Protein AF-A0A0A9WI12-F1 (afdb_monomer)

Radius of gyration: 23.28 Å; Cα contacts (8 Å, |Δi|>4): 64; chains: 1; bounding box: 48×34×72 Å

Nearest PDB structures (foldseek):
  6fel-assembly1_A  TM=4.214E-01  e=4.683E+00  Homo sapiens

Structure (mmCIF, N/CA/C/O backbone):
data_AF-A0A0A9WI12-F1
#
_entry.id   AF-A0A0A9WI12-F1
#
loop_
_atom_site.group_PDB
_atom_site.id
_atom_site.type_symbol
_atom_site.label_atom_id
_atom_site.label_alt_id
_atom_site.label_comp_id
_atom_site.label_asym_id
_atom_site.label_entity_id
_atom_site.label_seq_id
_atom_site.pdbx_PDB_ins_code
_atom_site.Cartn_x
_atom_site.Cartn_y
_atom_site.Cartn_z
_atom_site.occupancy
_atom_site.B_iso_or_equiv
_atom_site.auth_seq_id
_atom_site.auth_comp_id
_atom_site.auth_asym_id
_atom_site.auth_atom_id
_atom_site.pdbx_PDB_model_num
ATOM 1 N N . GLN A 1 1 ? -15.879 2.826 0.638 1.00 48.69 1 GLN A N 1
ATOM 2 C CA . GLN A 1 1 ? -15.262 1.572 0.135 1.00 48.69 1 GLN A CA 1
ATOM 3 C C . GLN A 1 1 ? -15.011 1.564 -1.379 1.00 48.69 1 GLN A C 1
ATOM 5 O O . GLN A 1 1 ? -13.876 1.301 -1.750 1.00 48.69 1 GLN A O 1
ATOM 10 N N . ARG A 1 2 ? -15.978 1.894 -2.258 1.00 48.34 2 ARG A N 1
ATOM 11 C CA . ARG A 1 2 ? -15.763 1.919 -3.730 1.00 48.34 2 ARG A CA 1
ATOM 12 C C . ARG A 1 2 ? -14.635 2.856 -4.199 1.00 48.34 2 ARG A C 1
ATOM 14 O O . ARG A 1 2 ? -13.845 2.474 -5.054 1.00 48.34 2 ARG A O 1
ATOM 21 N N . GLN A 1 3 ? -14.510 4.038 -3.591 1.00 57.28 3 GLN A N 1
ATOM 22 C CA . GLN A 1 3 ? -13.447 4.991 -3.941 1.00 57.28 3 GLN A CA 1
ATOM 23 C C . GLN A 1 3 ? -12.035 4.486 -3.598 1.00 57.28 3 GLN A C 1
ATOM 25 O O . GLN A 1 3 ? -11.119 4.705 -4.378 1.00 57.28 3 GLN A O 1
ATOM 30 N N . MET A 1 4 ? -11.855 3.739 -2.500 1.00 61.16 4 MET A N 1
ATOM 31 C CA . MET A 1 4 ? -10.548 3.152 -2.163 1.00 61.16 4 MET A CA 1
ATOM 32 C C . MET A 1 4 ? -10.113 2.093 -3.174 1.00 61.16 4 MET A C 1
ATOM 34 O O . MET A 1 4 ? -8.950 2.065 -3.549 1.00 61.16 4 MET A O 1
ATOM 38 N N . VAL A 1 5 ? -11.031 1.233 -3.627 1.00 61.47 5 VAL A N 1
ATOM 39 C CA . VAL A 1 5 ? -10.701 0.185 -4.609 1.00 61.47 5 VAL A CA 1
ATOM 40 C C . VAL A 1 5 ? -10.285 0.810 -5.936 1.00 61.47 5 VAL A C 1
ATOM 42 O O . VAL A 1 5 ? -9.268 0.421 -6.498 1.00 61.47 5 VAL A O 1
ATOM 45 N N . SER A 1 6 ? -11.025 1.823 -6.398 1.00 66.62 6 SER A N 1
ATOM 46 C CA . SER A 1 6 ? -10.664 2.559 -7.611 1.00 66.62 6 SER A CA 1
ATOM 47 C C . SER A 1 6 ? -9.315 3.264 -7.473 1.00 66.62 6 SER A C 1
ATOM 49 O O . SER A 1 6 ? -8.547 3.273 -8.427 1.00 66.62 6 SER A O 1
ATOM 51 N N . LEU A 1 7 ? -9.011 3.827 -6.298 1.00 68.88 7 LEU A N 1
ATOM 52 C CA . LEU A 1 7 ? -7.730 4.476 -6.026 1.00 68.88 7 LEU A CA 1
ATOM 53 C C . LEU A 1 7 ? -6.578 3.464 -6.080 1.00 68.88 7 LEU A C 1
ATOM 55 O O . LEU A 1 7 ? -5.601 3.682 -6.785 1.00 68.88 7 LEU A O 1
ATOM 59 N N . VAL A 1 8 ? -6.718 2.330 -5.389 1.00 67.69 8 VAL A N 1
ATOM 60 C CA . VAL A 1 8 ? -5.705 1.265 -5.354 1.00 67.69 8 VAL A CA 1
ATOM 61 C C . VAL A 1 8 ? -5.476 0.679 -6.745 1.00 67.69 8 VAL A C 1
ATOM 63 O O . VAL A 1 8 ? -4.328 0.541 -7.150 1.00 67.69 8 VAL A O 1
ATOM 66 N N . ALA A 1 9 ? -6.542 0.395 -7.499 1.00 70.44 9 ALA A N 1
ATOM 67 C CA . ALA A 1 9 ? -6.438 -0.103 -8.870 1.00 70.44 9 ALA A CA 1
ATOM 68 C C . ALA A 1 9 ? -5.760 0.909 -9.811 1.00 70.44 9 ALA A C 1
ATOM 70 O O . ALA A 1 9 ? -4.980 0.537 -10.683 1.00 70.44 9 ALA A O 1
ATOM 71 N N . ASN A 1 10 ? -6.029 2.204 -9.634 1.00 71.19 10 ASN A N 1
ATOM 72 C CA . ASN A 1 10 ? -5.396 3.243 -10.440 1.00 71.19 10 ASN A CA 1
ATOM 73 C C . ASN A 1 10 ? -3.904 3.400 -10.095 1.00 71.19 10 ASN A C 1
ATOM 75 O O . ASN A 1 10 ? -3.081 3.574 -10.992 1.00 71.19 10 ASN A O 1
ATOM 79 N N . LEU A 1 11 ? -3.549 3.266 -8.812 1.00 70.88 11 LEU A N 1
ATOM 80 C CA . LEU A 1 11 ? -2.165 3.299 -8.335 1.00 70.88 11 LEU A CA 1
ATOM 81 C C . LEU A 1 11 ? -1.362 2.089 -8.827 1.00 70.88 11 LEU A C 1
ATOM 83 O O . LEU A 1 11 ? -0.215 2.258 -9.233 1.00 70.88 11 LEU A O 1
ATOM 87 N N . THR A 1 12 ? -1.951 0.889 -8.846 1.00 71.50 12 THR A N 1
ATOM 88 C CA . THR A 1 12 ? -1.277 -0.308 -9.371 1.00 71.50 12 THR A CA 1
ATOM 89 C C . THR A 1 12 ? -1.050 -0.227 -10.873 1.00 71.50 12 THR A C 1
ATOM 91 O O . THR A 1 12 ? 0.055 -0.510 -11.327 1.00 71.50 12 THR A O 1
ATOM 94 N N . LEU A 1 13 ? -2.050 0.209 -11.643 1.00 75.56 13 LEU A N 1
ATOM 95 C CA . LEU A 1 13 ? -1.9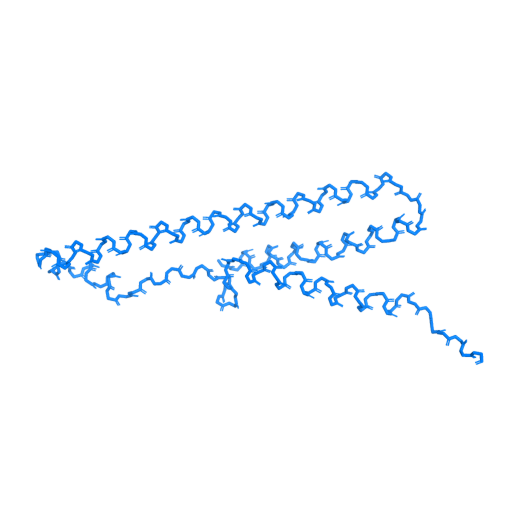08 0.401 -13.090 1.00 75.56 13 LEU A CA 1
ATOM 96 C C . LEU A 1 13 ? -0.878 1.486 -13.423 1.00 75.56 13 LEU A C 1
ATOM 98 O O . LEU A 1 13 ? -0.051 1.285 -14.311 1.00 75.56 13 LEU A O 1
ATOM 102 N N . ASN A 1 14 ? -0.877 2.597 -12.676 1.00 73.38 14 ASN A N 1
ATOM 103 C CA . ASN A 1 14 ? 0.151 3.627 -12.813 1.00 73.38 14 ASN A CA 1
ATOM 104 C C . ASN A 1 14 ? 1.538 3.058 -12.523 1.00 73.38 14 ASN A C 1
ATOM 106 O O . ASN A 1 14 ? 2.442 3.241 -13.329 1.00 73.38 14 ASN A O 1
ATOM 110 N N . PHE A 1 15 ? 1.712 2.345 -11.409 1.00 74.25 15 PHE A N 1
ATOM 111 C CA . PHE A 1 15 ? 3.001 1.762 -11.040 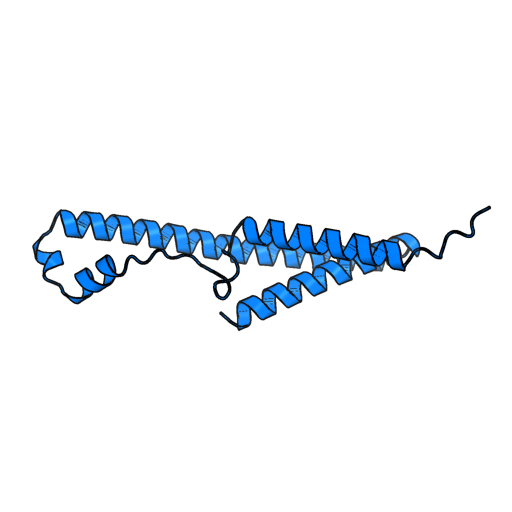1.00 74.25 15 PHE A CA 1
ATOM 112 C C . PHE A 1 15 ? 3.537 0.818 -12.125 1.00 74.25 15 PHE A C 1
ATOM 114 O O . PHE A 1 15 ? 4.683 0.958 -12.542 1.00 74.25 15 PHE A O 1
ATOM 121 N N . ILE A 1 16 ? 2.697 -0.082 -12.646 1.00 76.75 16 ILE A N 1
ATOM 122 C CA . ILE A 1 16 ? 3.071 -1.002 -13.732 1.00 76.75 16 ILE A CA 1
ATOM 123 C C . ILE A 1 16 ? 3.494 -0.225 -14.986 1.00 76.75 16 ILE A C 1
ATOM 125 O O . ILE A 1 16 ? 4.540 -0.516 -15.567 1.00 76.75 16 ILE A O 1
ATOM 129 N N . GLY A 1 17 ? 2.720 0.794 -15.373 1.00 76.25 17 GLY A N 1
ATOM 130 C CA . GLY A 1 17 ? 3.047 1.653 -16.510 1.00 76.25 17 GLY A CA 1
ATOM 131 C C . GLY A 1 17 ? 4.376 2.390 -16.327 1.00 76.25 17 GLY A C 1
ATOM 132 O O . GLY A 1 17 ? 5.202 2.407 -17.237 1.00 76.25 17 GLY A O 1
ATOM 133 N N . TRP A 1 18 ? 4.629 2.953 -15.144 1.00 73.56 18 TRP A N 1
ATOM 134 C CA . TRP A 1 18 ? 5.873 3.670 -14.857 1.00 73.56 18 TRP A CA 1
ATOM 135 C C . TRP A 1 18 ? 7.100 2.756 -14.881 1.00 73.56 18 TRP A C 1
ATOM 137 O O . TRP A 1 18 ? 8.125 3.158 -15.429 1.00 73.56 18 TRP A O 1
ATOM 147 N N . VAL A 1 19 ? 7.004 1.526 -14.361 1.00 73.06 19 VAL A N 1
ATOM 148 C CA . VAL A 1 19 ? 8.115 0.560 -14.424 1.00 73.06 19 VAL A CA 1
ATOM 149 C C . VAL A 1 19 ? 8.416 0.160 -15.871 1.00 73.06 19 VAL A C 1
ATOM 151 O O . VAL A 1 19 ? 9.584 0.109 -16.251 1.00 73.06 19 VAL A O 1
ATOM 154 N N . TYR A 1 20 ? 7.386 -0.042 -16.699 1.00 78.56 20 TYR A N 1
ATOM 155 C CA . TYR A 1 20 ? 7.567 -0.270 -18.134 1.00 78.56 20 TYR A CA 1
ATOM 156 C C . TYR A 1 20 ? 8.286 0.910 -18.812 1.00 78.56 20 TYR A C 1
ATOM 158 O O . TYR A 1 20 ? 9.284 0.703 -19.497 1.00 78.56 20 TYR A O 1
ATOM 166 N N . TYR A 1 21 ? 7.855 2.152 -18.558 1.00 72.62 21 TYR A N 1
ATOM 167 C CA . TYR A 1 21 ? 8.485 3.337 -19.153 1.00 72.62 21 TYR A CA 1
ATOM 168 C C . TYR A 1 21 ? 9.924 3.588 -18.678 1.00 72.62 21 TYR A C 1
ATOM 170 O O . TYR A 1 21 ? 10.744 4.086 -19.446 1.00 72.62 21 TYR A O 1
ATOM 178 N N . ILE A 1 22 ? 10.257 3.247 -17.430 1.00 71.38 22 ILE A N 1
ATOM 179 C CA . ILE A 1 22 ? 11.646 3.283 -16.941 1.00 71.38 22 ILE A CA 1
ATOM 180 C C . ILE A 1 22 ? 12.503 2.285 -17.725 1.00 71.38 22 ILE A C 1
ATOM 182 O O . ILE A 1 22 ? 13.625 2.610 -18.107 1.00 71.38 22 ILE A O 1
ATOM 186 N N . PHE A 1 23 ? 11.967 1.094 -17.999 1.00 73.31 23 PHE A N 1
ATOM 187 C CA . PHE A 1 23 ? 12.665 0.076 -18.776 1.00 73.31 23 PHE A CA 1
ATOM 188 C C . PHE A 1 23 ? 12.909 0.535 -20.221 1.00 73.31 23 PHE A C 1
ATOM 190 O O . PHE A 1 23 ? 14.020 0.396 -20.730 1.00 73.31 23 PHE A O 1
ATOM 197 N N . THR A 1 24 ? 11.912 1.155 -20.863 1.00 75.50 24 THR A N 1
ATOM 198 C CA . THR A 1 24 ? 12.072 1.709 -22.218 1.00 75.50 24 THR A CA 1
ATOM 199 C C . THR A 1 24 ? 13.035 2.894 -22.255 1.00 75.50 24 THR A C 1
ATOM 201 O O . THR A 1 24 ? 13.829 2.996 -23.179 1.00 75.50 24 THR A O 1
ATOM 204 N N . ASP A 1 25 ? 13.022 3.774 -21.251 1.00 74.94 25 ASP A N 1
ATOM 205 C CA . ASP A 1 25 ? 13.951 4.912 -21.184 1.00 74.94 25 ASP A CA 1
ATOM 206 C C . ASP A 1 25 ? 15.399 4.488 -20.932 1.00 74.94 25 ASP A C 1
ATOM 208 O O . ASP A 1 25 ? 16.322 5.133 -21.432 1.00 74.94 25 ASP A O 1
ATOM 212 N N . ALA A 1 26 ? 15.596 3.431 -20.137 1.00 70.69 26 ALA A N 1
ATOM 213 C CA . ALA A 1 26 ? 16.907 2.837 -19.907 1.00 70.69 26 ALA A CA 1
ATOM 214 C C . ALA A 1 26 ? 17.460 2.222 -21.199 1.00 70.69 26 ALA A C 1
ATOM 216 O O . ALA A 1 26 ? 18.650 2.349 -21.477 1.00 70.69 26 ALA A O 1
ATOM 217 N N . TRP A 1 27 ? 16.587 1.621 -22.011 1.00 78.06 27 TRP A N 1
ATOM 218 C CA . TRP A 1 27 ? 16.931 1.121 -23.341 1.00 78.06 27 TRP A CA 1
ATOM 219 C C . TRP A 1 27 ? 17.254 2.255 -24.333 1.00 78.06 27 TRP A C 1
ATOM 221 O O . TRP A 1 27 ? 18.224 2.165 -25.080 1.00 78.06 27 TRP A O 1
ATOM 231 N N . ASP A 1 28 ? 16.493 3.353 -24.292 1.00 78.62 28 ASP A N 1
ATOM 232 C CA . ASP A 1 28 ? 16.655 4.536 -25.156 1.00 78.62 28 ASP A CA 1
ATOM 233 C C . ASP A 1 28 ? 17.723 5.541 -24.674 1.00 78.62 28 ASP A C 1
ATOM 235 O O . ASP A 1 28 ? 17.945 6.570 -25.317 1.00 78.62 28 ASP A O 1
ATOM 239 N N . ASN A 1 29 ? 18.372 5.275 -23.536 1.00 75.88 29 ASN A N 1
ATOM 240 C CA . ASN A 1 29 ? 19.396 6.117 -22.912 1.00 75.88 29 ASN A CA 1
ATOM 241 C C . ASN A 1 29 ? 18.938 7.577 -22.650 1.00 75.88 29 ASN A C 1
ATOM 243 O O . ASN A 1 29 ? 19.681 8.533 -22.885 1.00 75.88 29 ASN A O 1
ATOM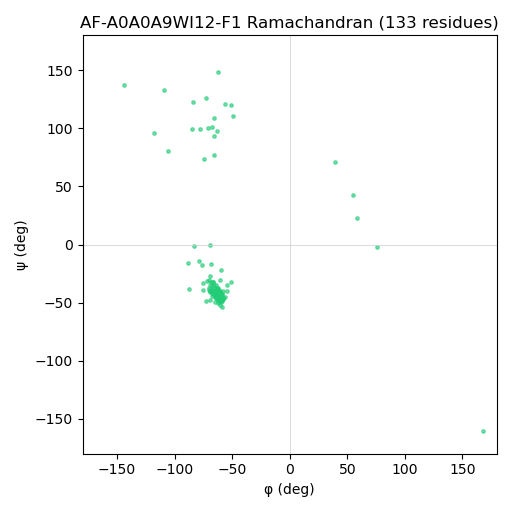 247 N N . LYS A 1 30 ? 17.696 7.763 -22.163 1.00 73.50 30 LYS A N 1
ATOM 248 C CA . LYS A 1 30 ? 17.084 9.073 -21.828 1.00 73.50 30 LYS A CA 1
ATOM 249 C C . LYS A 1 30 ? 17.008 9.301 -20.303 1.00 73.50 30 LYS A C 1
ATOM 251 O O . LYS A 1 30 ? 15.943 9.134 -19.702 1.00 73.50 30 LYS A O 1
ATOM 256 N N . PRO A 1 31 ? 18.103 9.721 -19.639 1.00 71.56 31 PRO A N 1
ATOM 257 C CA . PRO A 1 31 ? 18.208 9.702 -18.175 1.00 71.56 31 PRO A CA 1
ATOM 258 C C . PRO A 1 31 ? 17.323 10.730 -17.453 1.00 71.56 31 PRO A C 1
ATOM 260 O O . PRO A 1 31 ? 16.878 10.477 -16.336 1.00 71.56 31 PRO A O 1
ATOM 263 N N . THR A 1 32 ? 17.036 11.883 -18.062 1.00 72.81 32 THR A N 1
ATOM 264 C CA . THR A 1 32 ? 16.239 12.956 -17.435 1.00 72.81 32 THR A CA 1
ATOM 265 C C . THR A 1 32 ? 14.758 12.619 -17.307 1.00 72.81 32 THR A C 1
ATOM 267 O O . THR A 1 32 ? 14.112 13.054 -16.357 1.00 72.81 32 THR A O 1
ATOM 270 N N . ALA A 1 33 ? 14.207 11.833 -18.233 1.00 71.94 33 ALA A N 1
ATOM 271 C CA . ALA A 1 33 ? 12.834 11.364 -18.123 1.00 71.94 33 ALA A CA 1
ATOM 272 C C . ALA A 1 33 ? 12.735 10.301 -17.021 1.00 71.94 33 ALA A C 1
ATOM 274 O O . ALA A 1 33 ? 11.922 10.450 -16.110 1.00 71.94 33 ALA A O 1
ATOM 275 N N . ALA A 1 34 ? 13.630 9.306 -17.034 1.00 69.00 34 ALA A N 1
ATOM 276 C CA . ALA A 1 34 ? 13.663 8.207 -16.070 1.00 69.00 34 ALA A CA 1
ATOM 277 C C . ALA A 1 34 ? 13.717 8.670 -14.599 1.00 69.00 34 ALA A C 1
ATOM 279 O O . ALA A 1 34 ? 13.014 8.106 -13.757 1.00 69.00 34 ALA A O 1
ATOM 280 N N . THR A 1 35 ? 14.483 9.721 -14.278 1.00 73.62 35 THR A N 1
ATOM 281 C CA . THR A 1 35 ? 14.583 10.251 -12.903 1.00 73.62 35 THR A CA 1
ATOM 282 C C . THR A 1 35 ? 13.268 10.845 -12.397 1.00 73.62 35 THR A C 1
ATOM 284 O O . THR A 1 35 ? 12.876 10.578 -11.260 1.00 73.62 35 THR A O 1
ATOM 287 N N . PHE A 1 36 ? 12.536 11.586 -13.237 1.00 77.31 36 PHE A N 1
ATOM 288 C CA . PHE A 1 36 ? 11.220 12.129 -12.884 1.00 77.31 36 PHE A CA 1
ATOM 289 C C . PHE A 1 36 ? 10.196 11.009 -12.639 1.00 77.31 36 PHE A C 1
ATOM 291 O O . PHE A 1 36 ? 9.449 11.044 -11.657 1.00 77.31 36 PHE A O 1
ATOM 298 N N . ARG A 1 37 ? 10.206 9.965 -13.483 1.00 70.06 37 ARG A N 1
ATOM 299 C CA . ARG A 1 37 ? 9.311 8.799 -13.332 1.00 70.06 37 ARG A CA 1
ATOM 300 C C . ARG A 1 37 ? 9.593 8.018 -12.052 1.00 70.06 37 ARG A C 1
ATOM 302 O O . ARG A 1 37 ? 8.662 7.608 -11.353 1.00 70.06 37 ARG A O 1
ATOM 309 N N . ALA A 1 38 ? 10.872 7.821 -11.736 1.00 73.50 38 ALA A N 1
ATOM 310 C CA . ALA A 1 38 ? 11.294 7.144 -10.517 1.00 73.50 38 ALA A CA 1
ATOM 311 C C . ALA A 1 38 ? 10.840 7.920 -9.270 1.00 73.50 38 ALA A C 1
ATOM 313 O O . ALA A 1 38 ? 10.241 7.331 -8.371 1.00 73.50 38 ALA A O 1
ATOM 314 N N . ALA A 1 39 ? 11.024 9.244 -9.251 1.00 79.38 39 ALA A N 1
ATOM 315 C CA . ALA A 1 39 ? 10.569 10.097 -8.153 1.00 79.38 39 ALA A CA 1
ATOM 316 C C . ALA A 1 39 ? 9.043 10.021 -7.945 1.00 79.38 39 ALA A C 1
ATOM 318 O O . ALA A 1 39 ? 8.576 9.857 -6.816 1.00 79.38 39 ALA A O 1
ATOM 319 N N . HIS A 1 40 ? 8.263 10.056 -9.030 1.00 78.44 40 HIS A N 1
ATOM 320 C CA . HIS A 1 40 ? 6.805 9.923 -8.966 1.00 78.44 40 HIS A CA 1
ATOM 321 C C . HIS A 1 40 ?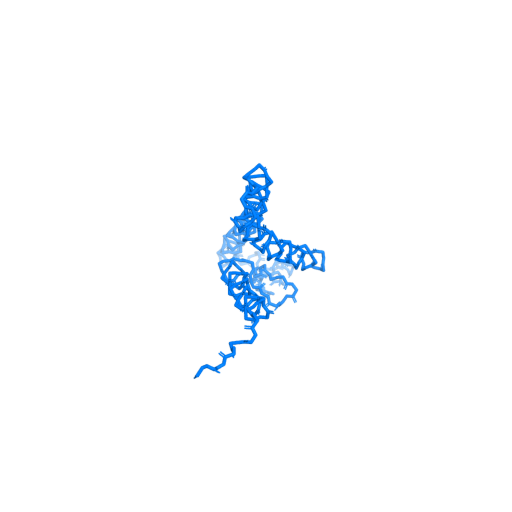 6.362 8.545 -8.439 1.00 78.44 40 HIS A C 1
ATOM 323 O O . HIS A 1 40 ? 5.422 8.434 -7.650 1.00 78.44 40 HIS A O 1
ATOM 329 N N . SER A 1 41 ? 7.072 7.482 -8.823 1.00 72.12 41 SER A N 1
ATOM 330 C CA . SER A 1 41 ? 6.805 6.120 -8.343 1.00 72.12 41 SER A CA 1
ATOM 331 C C . SER A 1 41 ? 7.080 5.976 -6.843 1.00 72.12 41 SER A C 1
ATOM 333 O O . SER A 1 41 ? 6.272 5.395 -6.118 1.00 72.12 41 SER A O 1
ATOM 335 N N . VAL A 1 42 ? 8.178 6.562 -6.352 1.00 78.75 42 VAL A N 1
ATOM 336 C CA . VAL A 1 42 ? 8.504 6.597 -4.916 1.00 78.75 42 VAL A CA 1
ATOM 337 C C . VAL A 1 42 ? 7.434 7.357 -4.128 1.00 78.75 42 VAL A C 1
ATOM 339 O O . VAL A 1 42 ? 7.010 6.888 -3.071 1.00 78.75 42 VAL A O 1
ATOM 342 N N . TRP A 1 43 ? 6.935 8.478 -4.65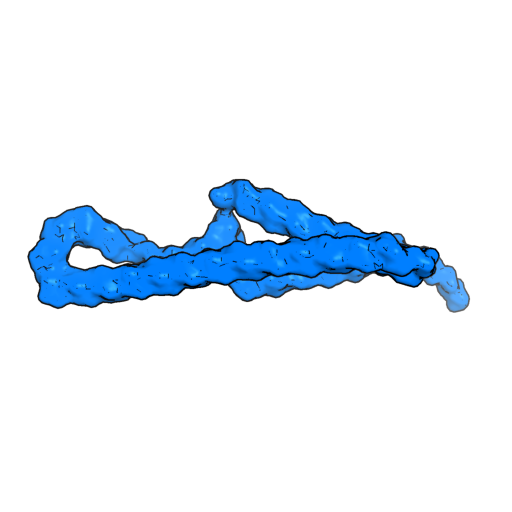9 1.00 81.25 43 TRP A N 1
ATOM 343 C CA . TRP A 1 43 ? 5.850 9.244 -4.036 1.00 81.25 43 TRP A CA 1
ATOM 344 C C . TRP A 1 43 ? 4.567 8.418 -3.883 1.00 81.25 43 TRP A C 1
ATOM 346 O O . TRP A 1 43 ? 3.948 8.408 -2.818 1.00 81.25 43 TRP A O 1
ATOM 356 N N . ILE A 1 44 ? 4.176 7.686 -4.931 1.00 75.06 44 ILE A N 1
ATOM 357 C CA . ILE A 1 44 ? 3.003 6.801 -4.909 1.00 75.06 44 ILE A CA 1
ATOM 358 C C . ILE A 1 44 ? 3.148 5.725 -3.829 1.00 75.06 44 ILE A C 1
ATOM 360 O O . ILE A 1 44 ? 2.220 5.498 -3.050 1.00 75.06 44 ILE A O 1
ATOM 364 N N . ILE A 1 45 ? 4.314 5.080 -3.760 1.00 73.75 45 ILE A N 1
ATOM 365 C CA . ILE A 1 45 ? 4.588 4.043 -2.762 1.00 73.75 45 ILE A CA 1
ATOM 366 C C . ILE A 1 45 ? 4.497 4.632 -1.352 1.00 73.75 45 ILE A C 1
ATOM 368 O O . ILE A 1 45 ? 3.813 4.066 -0.499 1.00 73.75 45 ILE A O 1
ATOM 372 N N . PHE A 1 46 ? 5.120 5.789 -1.116 1.00 79.62 46 PHE A N 1
ATOM 373 C CA . PHE A 1 46 ? 5.054 6.481 0.170 1.00 79.62 46 PHE A CA 1
ATOM 374 C C . PHE A 1 46 ? 3.606 6.771 0.588 1.00 79.62 46 PHE A C 1
ATOM 376 O O . PHE A 1 46 ? 3.217 6.473 1.716 1.00 79.62 46 PHE A O 1
ATOM 383 N N . PHE A 1 47 ? 2.780 7.260 -0.339 1.00 77.94 47 PHE A N 1
ATOM 384 C CA . PHE A 1 47 ? 1.372 7.552 -0.080 1.00 77.94 47 PHE A CA 1
ATOM 385 C C . PHE A 1 47 ? 0.565 6.297 0.295 1.00 77.94 47 PHE A C 1
ATOM 387 O O . PHE A 1 47 ? -0.214 6.319 1.252 1.00 77.94 47 PHE A O 1
ATOM 394 N N . ILE A 1 48 ? 0.793 5.174 -0.398 1.00 72.06 48 ILE A N 1
ATOM 395 C CA . ILE A 1 48 ? 0.183 3.878 -0.053 1.00 72.06 48 ILE A CA 1
ATOM 396 C C . ILE A 1 48 ? 0.603 3.449 1.356 1.00 72.06 48 ILE A C 1
ATOM 398 O O . ILE A 1 48 ? -0.246 3.022 2.144 1.00 72.06 48 ILE A O 1
ATOM 402 N N . PHE A 1 49 ? 1.887 3.591 1.695 1.00 73.81 49 PHE A N 1
ATOM 403 C CA . PHE A 1 49 ? 2.392 3.286 3.033 1.00 73.81 49 PHE A CA 1
ATOM 404 C C . PHE A 1 49 ? 1.740 4.158 4.104 1.00 73.81 49 PHE A C 1
ATOM 406 O O . PHE A 1 49 ? 1.316 3.622 5.127 1.00 73.81 49 PHE A O 1
ATOM 413 N N . THR A 1 50 ? 1.596 5.465 3.870 1.00 75.38 50 THR A N 1
ATOM 414 C CA . THR A 1 50 ? 0.924 6.376 4.807 1.00 75.38 50 THR A CA 1
ATOM 415 C C . THR A 1 50 ? -0.520 5.949 5.058 1.00 75.38 50 THR A C 1
ATOM 417 O O . THR A 1 50 ? -0.923 5.826 6.212 1.00 75.38 50 THR A O 1
ATOM 420 N N . ILE A 1 51 ? -1.284 5.641 4.003 1.00 74.25 51 ILE A N 1
ATOM 421 C CA . ILE A 1 51 ? -2.675 5.179 4.139 1.00 74.25 51 ILE A CA 1
ATOM 422 C C . ILE A 1 51 ? -2.738 3.869 4.925 1.00 74.25 51 ILE A C 1
ATOM 424 O O . ILE A 1 51 ? -3.535 3.741 5.856 1.00 74.25 51 ILE A O 1
ATOM 428 N N . CYS A 1 52 ? -1.889 2.899 4.577 1.00 73.50 52 CYS A N 1
ATOM 429 C CA . CYS A 1 52 ? -1.846 1.619 5.276 1.00 73.50 52 CYS A CA 1
ATOM 430 C C . CYS A 1 52 ? -1.508 1.813 6.757 1.00 73.50 52 CYS A C 1
ATOM 432 O O . CYS A 1 52 ? -2.181 1.244 7.613 1.00 73.50 52 CYS A O 1
ATOM 434 N N . HIS A 1 53 ? -0.516 2.648 7.064 1.00 73.94 53 HIS A N 1
ATOM 435 C CA . HIS A 1 53 ? -0.103 2.954 8.428 1.00 73.94 53 HIS A CA 1
ATOM 436 C C . HIS A 1 53 ? -1.227 3.619 9.233 1.00 73.94 53 HIS A C 1
ATOM 438 O O . HIS A 1 53 ? -1.533 3.177 10.340 1.00 73.94 53 HIS A O 1
ATOM 444 N N . SER A 1 54 ? -1.909 4.616 8.663 1.00 73.25 54 SER A N 1
ATOM 445 C CA . SER A 1 54 ? -3.072 5.245 9.295 1.00 73.25 54 SER A CA 1
ATOM 446 C C . SER A 1 54 ? -4.173 4.226 9.592 1.00 73.25 54 SER A C 1
ATOM 448 O O . SER A 1 54 ? -4.671 4.180 10.715 1.00 73.25 54 SER A O 1
ATOM 450 N N . CYS A 1 55 ? -4.509 3.353 8.636 1.00 71.12 55 CYS A N 1
ATOM 451 C CA . CYS A 1 55 ? -5.508 2.305 8.851 1.00 71.12 55 CYS A CA 1
ATOM 452 C C . CYS A 1 55 ? -5.096 1.305 9.942 1.00 71.12 55 CYS A C 1
ATOM 454 O O . CYS A 1 55 ? -5.945 0.878 10.724 1.00 71.12 55 CYS A O 1
ATOM 456 N N . GLN A 1 56 ? -3.812 0.949 10.026 1.00 71.19 56 GLN A N 1
ATOM 457 C CA . GLN A 1 56 ? -3.291 0.059 11.069 1.00 71.19 56 GLN A CA 1
ATOM 458 C C . GLN A 1 56 ? -3.374 0.700 12.460 1.00 71.19 56 GLN A C 1
ATOM 460 O O . GLN A 1 56 ? -3.834 0.050 13.397 1.00 71.19 56 GLN A O 1
ATOM 465 N N . ILE A 1 57 ? -3.030 1.986 12.597 1.00 77.25 57 ILE A N 1
ATOM 466 C CA . ILE A 1 57 ? -3.191 2.722 13.863 1.00 77.25 57 ILE A CA 1
ATOM 467 C C . ILE A 1 57 ? -4.661 2.776 14.275 1.00 77.25 57 ILE A C 1
ATOM 469 O O . ILE A 1 57 ? -4.989 2.509 15.432 1.00 77.25 57 ILE A O 1
ATOM 473 N N . THR A 1 58 ? -5.562 3.095 13.343 1.00 74.38 58 THR A N 1
ATOM 474 C CA . THR A 1 58 ? -6.998 3.128 13.641 1.00 74.38 58 THR A CA 1
ATOM 475 C C . THR A 1 58 ? -7.506 1.753 14.068 1.00 74.38 58 THR A C 1
ATOM 477 O O . THR A 1 58 ? -8.276 1.666 15.023 1.00 74.38 58 THR A O 1
ATOM 480 N N . LYS A 1 59 ? -7.040 0.674 13.424 1.00 72.88 59 LYS A N 1
ATOM 481 C CA . LYS A 1 59 ? -7.367 -0.702 13.816 1.00 72.88 59 LYS A CA 1
ATOM 482 C C . LYS A 1 59 ? -6.899 -1.014 15.233 1.00 72.88 59 LYS A C 1
ATOM 484 O O . LYS A 1 59 ? -7.713 -1.429 16.051 1.00 72.88 59 LYS A O 1
ATOM 489 N N . ALA A 1 60 ? -5.629 -0.761 15.534 1.00 74.50 60 ALA A N 1
ATOM 490 C CA . ALA A 1 60 ? -5.055 -1.025 16.849 1.00 74.50 60 ALA A CA 1
ATOM 491 C C . ALA A 1 60 ? -5.758 -0.218 17.954 1.00 74.50 60 ALA A C 1
ATOM 493 O O . ALA A 1 60 ? -6.042 -0.741 19.031 1.00 74.50 60 ALA A O 1
ATOM 494 N N . SER A 1 61 ? -6.096 1.044 17.675 1.00 75.94 61 SER A N 1
ATOM 495 C CA . SER A 1 61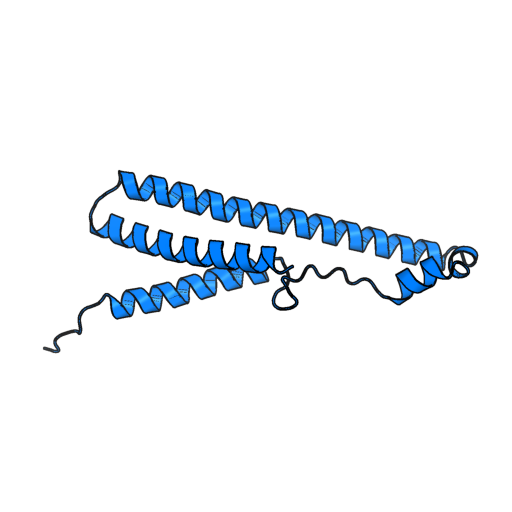 ? -6.847 1.897 18.600 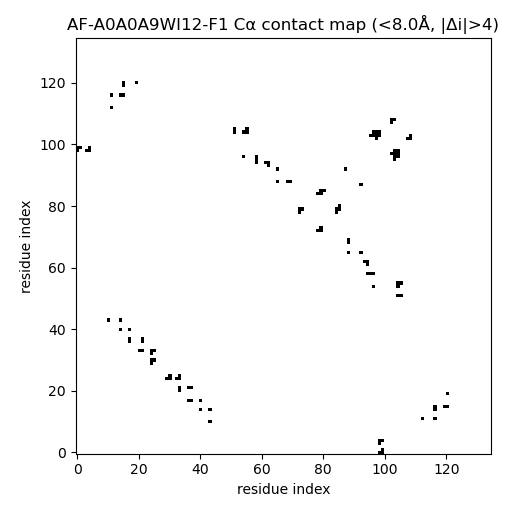1.00 75.94 61 SER A CA 1
ATOM 496 C C . SER A 1 61 ? -8.260 1.358 18.856 1.00 75.94 61 SER A C 1
ATOM 498 O O . SER A 1 61 ? -8.682 1.254 20.008 1.00 75.94 61 SER A O 1
ATOM 500 N N . ALA A 1 62 ? -8.969 0.934 17.804 1.00 75.69 62 ALA A N 1
ATOM 501 C CA . ALA A 1 62 ? -10.303 0.351 17.927 1.00 75.69 62 ALA A CA 1
ATOM 502 C C . ALA A 1 62 ? -10.292 -0.993 18.677 1.00 75.69 62 ALA A C 1
ATOM 504 O O . ALA A 1 62 ? -11.159 -1.239 19.513 1.00 75.69 62 ALA A O 1
ATOM 505 N N . GLU A 1 63 ? -9.296 -1.849 18.432 1.00 77.75 63 GLU A N 1
ATOM 506 C CA . GLU A 1 63 ? -9.120 -3.112 19.162 1.00 77.75 63 GLU A CA 1
ATOM 507 C C . GLU A 1 63 ? -8.815 -2.873 20.645 1.00 77.75 63 GLU A C 1
ATOM 509 O O . GLU A 1 63 ? -9.387 -3.548 21.507 1.00 77.75 63 GLU A O 1
ATOM 514 N N . LYS A 1 64 ? -7.978 -1.877 20.963 1.00 81.25 64 LYS A N 1
ATOM 515 C CA . LYS A 1 64 ? -7.685 -1.485 22.346 1.00 81.25 64 LYS A CA 1
ATOM 516 C C . LYS A 1 64 ? -8.927 -0.942 23.053 1.00 81.25 64 LYS A C 1
ATOM 518 O O . LYS A 1 64 ? -9.213 -1.364 24.170 1.00 81.25 64 LYS A O 1
ATOM 523 N N . PHE A 1 65 ? -9.682 -0.061 22.395 1.00 82.56 65 PHE A N 1
ATOM 524 C CA . PHE A 1 65 ? -10.949 0.454 22.917 1.00 82.56 65 PHE A CA 1
ATOM 525 C C . PHE A 1 65 ? -11.950 -0.674 23.181 1.00 82.56 65 PHE A C 1
ATOM 527 O O . PHE A 1 65 ? -12.494 -0.755 24.278 1.00 82.56 65 PHE A O 1
ATOM 534 N N . ASN A 1 66 ? -12.144 -1.584 22.220 1.00 78.31 66 ASN A N 1
ATOM 535 C CA . ASN A 1 66 ? -13.036 -2.729 22.393 1.00 78.31 66 ASN A CA 1
ATOM 536 C C . ASN A 1 66 ? -12.593 -3.614 23.560 1.00 78.31 66 ASN A C 1
ATOM 538 O O . ASN A 1 66 ? -13.421 -3.986 24.385 1.00 78.31 66 ASN A O 1
ATOM 542 N N . SER A 1 67 ? -11.299 -3.919 23.667 1.00 80.00 67 SER A N 1
ATOM 543 C CA . SER A 1 67 ? -10.764 -4.742 24.760 1.00 80.00 67 SER A CA 1
ATOM 544 C C . SER A 1 67 ? -11.038 -4.116 26.129 1.00 80.00 67 SER A C 1
ATOM 546 O O . SER A 1 67 ? -11.483 -4.803 27.049 1.00 80.00 67 SER A O 1
ATOM 548 N N . GLU A 1 68 ? -10.840 -2.803 26.246 1.00 84.44 68 GLU A N 1
ATOM 549 C CA . GLU A 1 68 ? -11.084 -2.065 27.485 1.00 84.44 68 GLU A CA 1
ATOM 550 C C . GLU A 1 68 ? -12.580 -1.951 27.808 1.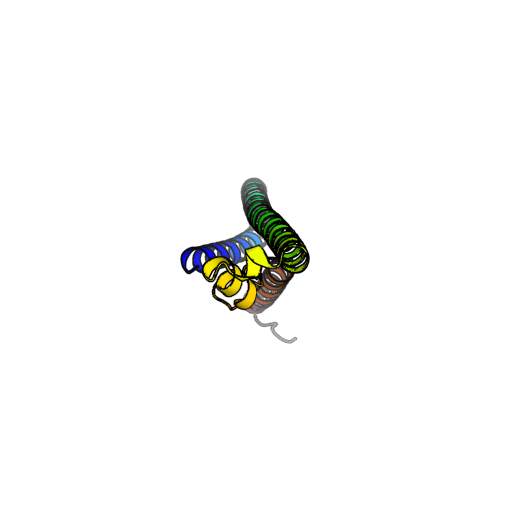00 84.44 68 GLU A C 1
ATOM 552 O O . GLU A 1 68 ? -12.989 -2.139 28.953 1.00 84.44 68 GLU A O 1
ATOM 557 N N . LEU A 1 69 ? -13.423 -1.741 26.794 1.00 82.00 69 LEU A N 1
ATOM 558 C CA . LEU A 1 69 ? -14.878 -1.742 26.936 1.00 82.00 69 LEU A CA 1
ATOM 559 C C . LEU A 1 69 ? -15.395 -3.105 27.427 1.00 82.00 69 LEU A C 1
ATOM 561 O O . LEU A 1 69 ? -16.204 -3.161 28.354 1.00 82.00 69 LEU A O 1
ATOM 565 N N . PHE A 1 70 ? -14.890 -4.207 26.862 1.00 79.88 70 PHE A N 1
ATOM 566 C CA . PHE A 1 70 ? -15.205 -5.567 27.313 1.00 79.88 70 PHE A CA 1
ATOM 567 C C . PHE A 1 70 ? -14.759 -5.811 28.764 1.00 79.88 70 PHE A C 1
ATOM 569 O O . PHE A 1 70 ? -15.487 -6.457 29.524 1.00 79.88 70 PHE A O 1
ATOM 576 N N . ARG A 1 71 ? -13.586 -5.296 29.163 1.00 83.62 71 ARG A N 1
ATOM 577 C CA . ARG A 1 71 ? -13.083 -5.381 30.544 1.00 83.62 71 ARG A CA 1
ATOM 578 C C . ARG A 1 71 ? -14.010 -4.644 31.514 1.00 83.62 71 ARG A C 1
ATOM 580 O O . ARG A 1 71 ? -14.479 -5.242 32.481 1.00 83.62 71 ARG A O 1
ATOM 587 N N . LEU A 1 72 ? -14.356 -3.395 31.202 1.00 83.69 72 LEU A N 1
ATOM 588 C CA . LEU A 1 72 ? -15.233 -2.557 32.025 1.00 83.69 72 LEU A CA 1
ATOM 589 C C . LEU A 1 72 ? -16.651 -3.127 32.158 1.00 83.69 72 LEU A C 1
ATOM 591 O O . LEU A 1 72 ? -17.221 -3.090 33.248 1.00 83.69 72 LEU A O 1
ATOM 595 N N . MET A 1 73 ? -17.214 -3.695 31.087 1.00 77.12 73 MET A N 1
ATOM 596 C CA . MET A 1 73 ? -18.528 -4.350 31.139 1.00 77.12 73 MET A CA 1
ATOM 597 C C . MET A 1 73 ? -18.530 -5.621 31.995 1.00 77.12 73 MET A C 1
ATOM 599 O O . MET A 1 73 ? -19.534 -5.930 32.635 1.00 77.12 73 MET A O 1
ATOM 603 N N . ARG A 1 74 ? -17.413 -6.360 32.038 1.00 76.94 74 ARG A N 1
ATOM 604 C CA . ARG A 1 74 ? -17.271 -7.525 32.922 1.00 76.94 74 ARG A CA 1
ATOM 605 C C . ARG A 1 74 ? -17.209 -7.111 34.394 1.00 76.94 74 ARG A C 1
ATOM 607 O O . ARG A 1 74 ? -17.789 -7.792 35.235 1.00 76.94 74 ARG A O 1
ATOM 614 N N . GLU A 1 75 ? -16.509 -6.019 34.689 1.00 83.75 75 GLU A N 1
ATOM 615 C CA . GLU A 1 75 ? -16.323 -5.500 36.051 1.00 83.75 75 GLU A CA 1
ATOM 616 C C . GLU A 1 75 ? -17.581 -4.795 36.589 1.00 83.75 75 GLU A C 1
ATOM 618 O O . GLU A 1 75 ? -17.883 -4.906 37.774 1.00 83.75 75 GLU A O 1
ATOM 623 N N . ASN A 1 76 ? -18.367 -4.139 35.727 1.00 79.19 76 ASN A N 1
ATOM 624 C CA . ASN A 1 76 ? -19.568 -3.399 36.118 1.00 79.19 76 ASN A CA 1
ATOM 625 C C . ASN A 1 76 ? -20.841 -3.968 35.474 1.00 79.19 76 ASN A C 1
ATOM 627 O O . ASN A 1 76 ? -21.236 -3.573 34.376 1.00 79.19 76 ASN A O 1
ATOM 631 N N . LYS A 1 77 ? -21.558 -4.837 36.202 1.00 70.69 77 LYS A N 1
ATOM 632 C CA . LYS A 1 77 ? -22.831 -5.438 35.744 1.00 70.69 77 LYS A CA 1
ATOM 633 C C . LYS A 1 77 ? -23.942 -4.420 35.439 1.00 70.69 77 LYS A C 1
ATOM 635 O O . LYS A 1 77 ? -24.832 -4.737 34.656 1.00 70.69 77 LYS A O 1
ATOM 640 N N . GLU A 1 78 ? -23.885 -3.208 35.991 1.00 73.88 78 GLU A N 1
ATOM 641 C CA . GLU A 1 78 ? -24.819 -2.123 35.647 1.00 73.88 78 GLU A CA 1
ATOM 642 C C . GLU A 1 78 ? -24.621 -1.617 34.206 1.00 73.88 78 GLU A C 1
ATOM 644 O O . GLU A 1 78 ? -25.597 -1.297 33.533 1.00 73.88 78 GLU A O 1
ATOM 649 N N . LEU A 1 79 ? -23.392 -1.634 33.669 1.00 66.44 79 LEU A N 1
ATOM 650 C CA . LEU A 1 79 ? -23.143 -1.281 32.263 1.00 66.44 79 LEU A CA 1
ATOM 651 C C . LEU A 1 79 ? -23.702 -2.339 31.298 1.00 66.44 79 LEU A C 1
ATOM 653 O O . LEU A 1 79 ? -24.093 -1.999 30.183 1.00 66.44 79 LEU A O 1
ATOM 657 N N . CYS A 1 80 ? -23.809 -3.600 31.731 1.00 63.53 80 CYS A N 1
ATOM 658 C CA . CYS A 1 80 ? -24.471 -4.664 30.968 1.00 63.53 80 CYS A CA 1
ATOM 659 C C . CYS A 1 80 ? -25.991 -4.482 30.851 1.00 63.53 80 CYS A C 1
ATOM 661 O O . CYS A 1 80 ? -26.589 -5.103 29.980 1.00 63.53 80 CYS A O 1
ATOM 663 N N . LYS A 1 81 ? -26.617 -3.638 31.685 1.00 70.44 81 LYS A N 1
ATOM 664 C CA . LYS A 1 81 ? -28.040 -3.279 31.542 1.00 70.44 81 LYS A CA 1
ATOM 665 C C . LYS A 1 81 ? -28.274 -2.230 30.455 1.00 70.44 81 LYS A C 1
ATOM 667 O O . LYS A 1 81 ? -29.413 -2.014 30.051 1.00 70.44 81 LYS A O 1
ATOM 672 N N . ASN A 1 82 ? -27.218 -1.566 29.979 1.00 77.69 82 ASN A N 1
ATOM 673 C CA . ASN A 1 82 ? -27.329 -0.643 28.863 1.00 77.69 82 ASN A CA 1
ATOM 674 C C . ASN A 1 82 ? -27.409 -1.439 27.556 1.00 77.69 82 ASN A C 1
ATOM 676 O O . ASN A 1 82 ? -26.396 -1.882 27.014 1.00 77.69 82 ASN A O 1
ATOM 680 N N . GLU A 1 83 ? -28.629 -1.594 27.052 1.00 75.19 83 GLU A N 1
ATOM 681 C CA . GLU A 1 83 ? -28.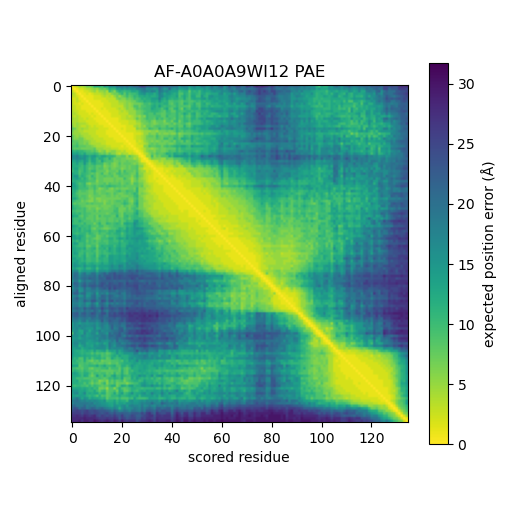953 -2.373 25.856 1.00 75.19 83 GLU A CA 1
ATOM 682 C C . GLU A 1 83 ? -28.130 -1.946 24.627 1.00 75.19 83 GLU A C 1
ATOM 684 O O . GLU A 1 83 ? -27.677 -2.792 23.861 1.00 75.19 83 GLU A O 1
ATOM 689 N N . LYS A 1 84 ? -27.818 -0.648 24.477 1.00 75.69 84 LYS A N 1
ATOM 690 C CA . LYS A 1 84 ? -26.965 -0.149 23.379 1.00 75.69 84 LYS A CA 1
ATOM 691 C C . LYS A 1 84 ? -25.523 -0.633 23.505 1.00 75.69 84 LYS A C 1
ATOM 693 O O . LYS A 1 84 ? -24.912 -1.012 22.509 1.00 75.69 84 LYS A O 1
ATOM 698 N N . LEU A 1 85 ? -24.981 -0.619 24.721 1.00 70.44 85 LEU A N 1
ATOM 699 C CA . LEU A 1 85 ? -23.620 -1.072 25.006 1.00 70.44 85 LEU A CA 1
ATOM 700 C C . LEU A 1 85 ? -23.513 -2.593 24.841 1.00 70.44 85 LEU A C 1
ATOM 702 O O . LEU A 1 85 ? -22.569 -3.097 24.238 1.00 70.44 85 LEU A O 1
ATOM 706 N N . GLN A 1 86 ? -24.530 -3.316 25.308 1.00 70.50 86 GLN A N 1
ATOM 707 C CA . GLN A 1 86 ? -24.625 -4.764 25.186 1.00 70.50 86 GLN A CA 1
ATOM 708 C C . GLN A 1 86 ? -24.763 -5.208 23.724 1.00 70.50 86 GLN A C 1
ATOM 710 O O . GLN A 1 86 ? -24.089 -6.154 23.315 1.00 70.50 86 GLN A O 1
ATOM 715 N N . LEU A 1 87 ? -25.548 -4.490 22.914 1.00 71.94 87 LEU A N 1
ATOM 716 C CA . LEU A 1 87 ? -25.655 -4.721 21.474 1.00 71.94 87 LEU A CA 1
ATOM 717 C C . LEU A 1 87 ? -24.322 -4.432 20.765 1.00 71.94 87 LEU A C 1
ATOM 719 O O . LEU A 1 87 ? -23.865 -5.244 19.965 1.00 71.94 87 LEU A O 1
ATOM 723 N N . TYR A 1 88 ? -23.665 -3.314 21.095 1.00 70.75 88 TYR A N 1
ATOM 724 C CA . TYR A 1 88 ? -22.372 -2.923 20.520 1.00 70.75 88 TYR A CA 1
ATOM 725 C C . TYR A 1 88 ? -21.282 -3.977 20.770 1.00 70.75 88 TYR A C 1
ATOM 727 O O . TYR A 1 88 ? -20.539 -4.351 19.862 1.00 70.75 88 TYR A O 1
ATOM 735 N N . VAL A 1 89 ? -21.232 -4.509 21.990 1.00 68.88 89 VAL A N 1
ATOM 736 C CA . VAL A 1 89 ? -20.272 -5.533 22.412 1.00 68.88 89 VAL A CA 1
ATOM 737 C C . VAL A 1 89 ? -20.625 -6.921 21.859 1.00 68.88 89 VAL A C 1
ATOM 739 O O . VAL A 1 89 ? -19.739 -7.636 21.387 1.00 68.88 89 VAL A O 1
ATOM 742 N N . THR A 1 90 ? -21.912 -7.281 21.811 1.00 63.62 90 THR A N 1
ATOM 743 C CA . THR A 1 90 ? -22.398 -8.536 21.198 1.00 63.62 90 THR A CA 1
ATOM 744 C C . THR A 1 90 ? -22.138 -8.586 19.696 1.00 63.62 90 THR A C 1
ATOM 746 O O . THR A 1 90 ? -21.793 -9.639 19.164 1.00 63.62 90 THR A O 1
ATOM 749 N N . MET A 1 91 ? -22.223 -7.445 19.006 1.00 64.31 91 MET A N 1
ATOM 750 C CA . MET A 1 91 ? -21.941 -7.361 17.572 1.00 64.31 91 MET A CA 1
ATOM 751 C C . MET A 1 91 ? -20.464 -7.560 17.208 1.00 64.31 91 MET A C 1
ATOM 753 O O . MET A 1 91 ? -20.151 -7.549 16.020 1.00 64.31 91 MET A O 1
ATOM 757 N N . LYS A 1 92 ? -19.572 -7.774 18.194 1.00 56.38 92 LYS A N 1
ATOM 758 C CA . LYS A 1 92 ? -18.160 -8.152 18.025 1.00 56.38 92 LYS A CA 1
ATOM 759 C C . LYS A 1 92 ? -17.539 -7.407 16.842 1.00 56.38 92 LYS A C 1
ATOM 761 O O . LYS A 1 92 ? -17.283 -7.996 15.793 1.00 56.38 92 LYS A O 1
ATOM 766 N N . GLN A 1 93 ? -17.327 -6.095 16.996 1.00 58.03 93 GLN A N 1
ATOM 767 C CA . GLN A 1 93 ? -16.643 -5.284 15.987 1.00 58.03 93 GLN A CA 1
ATOM 768 C C . GLN A 1 93 ? -15.178 -5.734 15.856 1.00 58.03 93 GLN A C 1
ATOM 770 O O . GLN A 1 93 ? -14.252 -5.093 16.346 1.00 58.03 93 GLN A O 1
ATOM 775 N N . THR A 1 94 ? -14.943 -6.852 15.174 1.00 51.66 94 THR A N 1
ATOM 776 C CA . THR A 1 94 ? -13.662 -7.149 14.544 1.00 51.66 94 THR A CA 1
ATOM 777 C C . THR A 1 94 ? -13.501 -6.108 13.449 1.00 51.66 94 THR A C 1
ATOM 779 O O . THR A 1 94 ? -14.045 -6.254 12.353 1.00 51.66 94 THR A O 1
ATOM 782 N N . VAL A 1 95 ? -12.826 -5.003 13.770 1.00 53.22 95 VAL A N 1
ATOM 783 C CA . VAL A 1 95 ? -12.573 -3.912 12.827 1.00 53.22 95 VAL A CA 1
ATOM 784 C C . VAL A 1 95 ? -11.495 -4.371 11.845 1.00 53.22 95 VAL A C 1
ATOM 786 O O . VAL A 1 95 ? -10.329 -3.994 11.910 1.00 53.22 95 VAL A O 1
ATOM 789 N N . ASN A 1 96 ? -11.877 -5.254 10.928 1.00 53.47 96 ASN A N 1
ATOM 790 C CA . ASN A 1 96 ? -11.061 -5.596 9.780 1.00 53.47 96 ASN A CA 1
ATOM 791 C C . ASN A 1 96 ? -11.326 -4.559 8.697 1.00 53.47 96 ASN A C 1
ATOM 793 O O . ASN A 1 96 ? -12.316 -4.632 7.967 1.00 53.47 96 ASN A O 1
ATOM 797 N N . PHE A 1 97 ? -10.420 -3.586 8.592 1.00 55.38 97 PHE A N 1
ATOM 798 C CA . PHE A 1 97 ? -10.381 -2.680 7.453 1.00 55.38 97 PHE A CA 1
ATOM 799 C C . PHE A 1 97 ? -10.090 -3.497 6.195 1.00 55.38 97 PHE A C 1
ATOM 801 O O . PHE A 1 97 ? -8.953 -3.861 5.903 1.00 55.38 97 PHE A O 1
ATOM 808 N N . THR A 1 98 ? -11.151 -3.832 5.473 1.00 55.59 98 THR A N 1
ATOM 809 C CA . THR A 1 98 ? -11.094 -4.534 4.197 1.00 55.59 98 THR A CA 1
ATOM 810 C C . THR A 1 98 ? -11.478 -3.572 3.081 1.00 55.59 98 THR A C 1
ATOM 812 O O . THR A 1 98 ? -12.483 -2.854 3.158 1.00 55.59 98 THR A O 1
ATOM 815 N N . ALA A 1 99 ? -10.694 -3.559 2.007 1.00 52.50 99 ALA A N 1
ATOM 816 C CA . ALA A 1 99 ? -11.094 -2.910 0.770 1.00 52.50 99 ALA A CA 1
ATOM 817 C C . ALA A 1 99 ? -12.201 -3.758 0.136 1.00 52.50 99 ALA A C 1
ATOM 819 O O . ALA A 1 99 ? -11.940 -4.799 -0.462 1.00 52.50 99 ALA A O 1
ATOM 820 N N . CYS A 1 100 ? -13.450 -3.325 0.313 1.00 47.44 100 CYS A N 1
ATOM 821 C CA . CYS A 1 100 ? -14.633 -3.943 -0.288 1.00 47.44 100 CYS A CA 1
ATOM 822 C C . CYS A 1 100 ? -14.844 -5.433 0.080 1.00 47.44 100 CYS A C 1
ATOM 824 O O . CYS A 1 100 ? -15.509 -6.148 -0.658 1.00 47.44 100 CYS A O 1
ATOM 826 N N . GLY A 1 101 ? -14.279 -5.910 1.198 1.00 52.44 101 GLY A N 1
ATOM 827 C CA . GLY A 1 101 ? -14.325 -7.327 1.593 1.00 52.44 101 GLY A CA 1
ATOM 828 C C . GLY A 1 101 ? -13.384 -8.254 0.807 1.00 52.44 101 GLY A C 1
ATOM 829 O O . GLY A 1 101 ? -13.305 -9.430 1.136 1.00 52.44 101 GLY A O 1
ATOM 830 N N . PHE A 1 102 ? -12.648 -7.736 -0.184 1.00 46.38 102 PHE A N 1
ATOM 831 C CA . PHE A 1 102 ? -11.753 -8.527 -1.037 1.00 46.38 102 PHE A CA 1
ATOM 832 C C . PHE A 1 102 ? -10.348 -8.685 -0.447 1.00 46.38 102 PHE A C 1
ATOM 834 O O . PHE A 1 102 ? -9.763 -9.759 -0.547 1.00 46.38 102 PHE A O 1
ATOM 841 N N . PHE A 1 103 ? -9.803 -7.636 0.187 1.00 58.75 103 PHE A N 1
ATOM 842 C CA . PHE A 1 103 ? -8.436 -7.658 0.729 1.00 58.75 103 PHE A CA 1
ATOM 843 C C . PHE A 1 103 ? -8.335 -6.874 2.039 1.00 58.75 103 PHE A C 1
ATOM 845 O O . PHE A 1 103 ? -8.874 -5.769 2.154 1.00 58.75 103 PHE A O 1
ATOM 852 N N . THR A 1 104 ? -7.617 -7.418 3.020 1.00 60.38 104 THR A N 1
ATOM 853 C CA . THR A 1 104 ? -7.298 -6.728 4.278 1.00 60.38 104 THR A CA 1
ATOM 854 C C . THR A 1 104 ? -6.258 -5.637 4.014 1.00 60.38 104 THR A C 1
ATOM 856 O O . THR A 1 104 ? -5.197 -5.924 3.458 1.00 60.38 104 THR A O 1
ATOM 859 N N . LEU A 1 105 ? -6.532 -4.387 4.410 1.00 60.72 105 LEU A N 1
ATOM 860 C CA . LEU A 1 105 ? -5.557 -3.295 4.311 1.00 60.72 105 LEU A CA 1
ATOM 861 C C . LEU A 1 105 ? -4.371 -3.583 5.250 1.00 60.72 105 LEU A C 1
ATOM 863 O O . LEU A 1 105 ? -4.506 -3.517 6.471 1.00 60.72 105 LEU A O 1
ATOM 867 N N . GLY A 1 106 ? -3.211 -3.919 4.682 1.00 64.88 106 GLY A N 1
ATOM 868 C CA . GLY A 1 106 ? -1.982 -4.273 5.403 1.00 64.88 106 GLY A CA 1
ATOM 869 C C . GLY A 1 106 ? -0.926 -4.891 4.476 1.00 64.88 106 GLY A C 1
ATOM 870 O O . GLY A 1 106 ? -1.020 -4.768 3.258 1.00 64.88 106 GLY A O 1
ATOM 871 N N . TYR A 1 107 ? 0.053 -5.610 5.031 1.00 60.28 107 TYR A N 1
ATOM 872 C CA . TYR A 1 107 ? 1.081 -6.336 4.260 1.00 60.28 107 TYR A CA 1
ATOM 873 C C . TYR A 1 107 ? 0.553 -7.264 3.136 1.00 60.28 107 TYR A C 1
ATOM 875 O O . TYR A 1 107 ? 1.216 -7.353 2.097 1.00 60.28 107 TYR A O 1
ATOM 883 N N . PRO A 1 108 ? -0.637 -7.898 3.249 1.00 69.69 108 PRO A N 1
ATOM 884 C CA . PRO A 1 108 ? -1.244 -8.652 2.144 1.00 69.69 108 PRO A CA 1
ATOM 885 C C . PRO A 1 108 ? -1.552 -7.811 0.893 1.00 69.69 108 PRO A C 1
ATOM 887 O O . PRO A 1 108 ? -1.486 -8.309 -0.229 1.00 69.69 108 PRO A O 1
ATOM 890 N N . LEU A 1 109 ? -1.861 -6.520 1.063 1.00 68.69 109 LEU A N 1
ATOM 891 C CA . LEU A 1 109 ? -2.076 -5.605 -0.059 1.00 68.69 109 LEU A CA 1
ATOM 892 C C . LEU A 1 109 ? -0.756 -5.329 -0.785 1.00 68.69 109 LEU A C 1
ATOM 894 O O . LEU A 1 109 ? -0.688 -5.453 -2.002 1.00 68.69 109 LEU A O 1
ATOM 898 N N . VAL A 1 110 ? 0.301 -5.006 -0.035 1.00 67.44 110 VAL A N 1
ATOM 899 C CA . VAL A 1 110 ? 1.633 -4.717 -0.594 1.00 67.44 110 VAL A CA 1
ATOM 900 C C . VAL A 1 110 ? 2.165 -5.916 -1.382 1.00 67.44 110 VAL A C 1
ATOM 902 O O . VAL A 1 110 ? 2.598 -5.769 -2.521 1.00 67.44 110 VAL A O 1
ATOM 905 N N . THR A 1 111 ? 2.066 -7.115 -0.811 1.00 74.38 111 THR A N 1
ATOM 906 C CA . THR A 1 111 ? 2.475 -8.363 -1.476 1.00 74.38 111 THR A CA 1
ATOM 907 C C . THR A 1 111 ? 1.662 -8.650 -2.740 1.00 74.38 111 THR A C 1
ATOM 909 O O . THR A 1 111 ? 2.246 -9.020 -3.755 1.00 74.38 111 THR A O 1
ATOM 912 N N . SER A 1 112 ? 0.348 -8.402 -2.729 1.00 77.88 112 SER A N 1
ATOM 913 C CA . SER A 1 112 ? -0.505 -8.559 -3.920 1.00 77.88 112 SER A CA 1
ATOM 914 C C . SER A 1 112 ? -0.129 -7.587 -5.044 1.00 77.88 112 SER A C 1
ATOM 916 O O . SER A 1 112 ? -0.092 -7.979 -6.209 1.00 77.88 112 SER A O 1
ATOM 918 N N . ILE A 1 113 ? 0.187 -6.331 -4.706 1.00 78.44 113 ILE A N 1
ATOM 919 C CA . ILE A 1 113 ? 0.638 -5.321 -5.676 1.00 78.44 113 ILE A CA 1
ATOM 920 C C . ILE A 1 113 ? 1.955 -5.753 -6.328 1.00 78.44 113 ILE A C 1
ATOM 922 O O . ILE A 1 113 ? 2.070 -5.708 -7.552 1.00 78.44 113 ILE A O 1
ATOM 926 N N . ILE A 1 114 ? 2.923 -6.206 -5.525 1.00 78.31 114 ILE A N 1
ATOM 927 C CA . ILE A 1 114 ? 4.220 -6.684 -6.020 1.00 78.31 114 ILE A CA 1
ATOM 928 C C . ILE A 1 114 ? 4.023 -7.894 -6.943 1.00 78.31 114 ILE A C 1
ATOM 930 O O . ILE A 1 114 ? 4.528 -7.891 -8.062 1.00 78.31 114 ILE A O 1
ATOM 934 N N . ALA A 1 115 ? 3.235 -8.889 -6.522 1.00 81.38 115 ALA A N 1
ATOM 935 C CA . ALA A 1 115 ? 2.971 -10.091 -7.313 1.00 81.38 115 ALA A CA 1
ATOM 936 C C . ALA A 1 115 ? 2.299 -9.775 -8.663 1.00 81.38 115 ALA A C 1
ATOM 938 O O . ALA A 1 115 ? 2.696 -10.309 -9.703 1.00 81.38 115 ALA A O 1
ATOM 939 N N . ALA A 1 116 ? 1.312 -8.873 -8.665 1.00 80.94 116 ALA A N 1
ATOM 940 C CA . ALA A 1 116 ? 0.662 -8.418 -9.888 1.00 80.94 116 ALA A CA 1
ATOM 941 C C . ALA A 1 116 ? 1.650 -7.683 -10.806 1.00 80.94 116 ALA A C 1
ATOM 943 O O . ALA A 1 116 ? 1.719 -7.993 -11.994 1.00 80.94 116 ALA A O 1
ATOM 944 N N . ALA A 1 117 ? 2.452 -6.760 -10.263 1.00 77.75 117 ALA A N 1
ATOM 945 C CA . ALA A 1 117 ? 3.447 -6.023 -11.036 1.00 77.75 117 ALA A CA 1
ATOM 946 C C . ALA A 1 117 ? 4.466 -6.958 -11.699 1.00 77.75 117 ALA A C 1
ATOM 948 O O . ALA A 1 117 ? 4.695 -6.842 -12.901 1.00 77.75 117 ALA A O 1
ATOM 949 N N . THR A 1 118 ? 5.010 -7.928 -10.956 1.00 81.62 118 THR A N 1
ATOM 950 C CA . THR A 1 118 ? 5.907 -8.957 -11.503 1.00 81.62 118 THR A CA 1
ATOM 951 C C . THR A 1 118 ? 5.239 -9.744 -12.630 1.00 81.62 118 THR A C 1
ATOM 953 O O . THR A 1 118 ? 5.839 -9.915 -13.687 1.00 81.62 118 THR A O 1
ATOM 956 N N . THR A 1 119 ? 3.988 -10.176 -12.443 1.00 88.25 119 THR A N 1
ATOM 957 C CA . THR A 1 119 ? 3.248 -10.952 -13.453 1.00 88.25 119 THR A CA 1
ATOM 958 C C . THR A 1 119 ? 3.072 -10.161 -14.750 1.00 88.25 119 THR A C 1
ATOM 960 O O . THR A 1 119 ? 3.395 -10.658 -15.828 1.00 88.25 119 THR A O 1
ATOM 963 N N . TYR A 1 120 ? 2.618 -8.908 -14.662 1.00 80.88 120 TYR A N 1
ATOM 964 C CA . TYR A 1 120 ? 2.427 -8.066 -15.844 1.00 80.88 120 TYR A CA 1
ATOM 965 C C . TYR A 1 120 ? 3.744 -7.696 -16.529 1.00 80.88 120 TYR A C 1
ATOM 967 O O . TYR A 1 120 ? 3.788 -7.656 -17.754 1.00 80.88 120 TYR A O 1
ATOM 975 N N . LEU A 1 121 ? 4.821 -7.477 -15.771 1.00 78.50 121 LEU A N 1
ATOM 976 C CA . LEU A 1 121 ? 6.157 -7.251 -16.329 1.00 78.50 121 LEU A CA 1
ATOM 977 C C . LEU A 1 121 ? 6.643 -8.444 -17.142 1.00 78.50 121 LEU A C 1
ATOM 979 O O . LEU A 1 121 ? 7.097 -8.266 -18.268 1.00 78.50 121 LEU A O 1
ATOM 983 N N . VAL A 1 122 ? 6.511 -9.655 -16.598 1.00 85.94 122 VAL A N 1
ATOM 984 C CA . VAL A 1 122 ? 6.887 -10.886 -17.303 1.00 85.94 122 VAL A CA 1
ATOM 985 C C . VAL A 1 122 ? 6.110 -11.011 -18.613 1.00 85.94 122 VAL A C 1
ATOM 987 O O . VAL A 1 122 ? 6.715 -11.259 -19.653 1.00 85.94 122 VAL A O 1
ATOM 990 N N . ILE A 1 123 ? 4.796 -10.772 -18.581 1.00 87.25 123 ILE A N 1
ATOM 991 C CA . ILE A 1 123 ? 3.942 -10.781 -19.774 1.00 87.25 123 ILE A CA 1
ATOM 992 C C . ILE A 1 123 ? 4.431 -9.741 -20.791 1.00 87.25 123 ILE A C 1
ATOM 994 O O . ILE A 1 123 ? 4.715 -10.083 -21.935 1.00 87.25 123 ILE A O 1
ATOM 998 N N . LEU A 1 124 ? 4.583 -8.480 -20.383 1.00 80.00 124 LEU A N 1
ATOM 999 C CA . LEU A 1 124 ? 5.006 -7.398 -21.276 1.00 80.00 124 LEU A CA 1
ATOM 1000 C C . LEU A 1 124 ? 6.369 -7.676 -21.916 1.00 80.00 124 LEU A C 1
ATOM 1002 O O . LEU A 1 124 ? 6.527 -7.465 -23.116 1.00 80.00 124 LEU A O 1
ATOM 1006 N N . VAL A 1 125 ? 7.335 -8.188 -21.150 1.00 81.56 125 VAL A N 1
ATOM 1007 C CA . VAL A 1 125 ? 8.658 -8.568 -21.666 1.00 81.56 125 VAL A CA 1
ATOM 1008 C C . VAL A 1 125 ? 8.544 -9.700 -22.688 1.00 81.56 125 VAL A C 1
ATOM 1010 O O . VAL A 1 125 ? 9.131 -9.597 -23.762 1.00 81.56 125 VAL A O 1
ATOM 1013 N N . GLN A 1 126 ? 7.754 -10.742 -22.409 1.00 79.38 126 GLN A N 1
ATOM 1014 C CA . GLN A 1 126 ? 7.534 -11.849 -23.349 1.00 79.38 126 GLN A CA 1
ATOM 1015 C C . GLN A 1 126 ? 6.932 -11.380 -24.677 1.00 79.38 126 GLN A C 1
ATOM 1017 O O . GLN A 1 126 ? 7.380 -11.819 -25.731 1.00 79.38 126 GLN A O 1
ATOM 1022 N N . PHE A 1 127 ? 5.968 -10.459 -24.641 1.00 82.06 127 PHE A N 1
ATOM 1023 C CA . PHE A 1 127 ? 5.365 -9.892 -25.851 1.00 82.06 127 PHE A CA 1
ATOM 1024 C C . PHE A 1 127 ? 6.256 -8.861 -26.565 1.00 82.06 127 PHE A C 1
ATOM 1026 O O . PHE A 1 127 ? 6.017 -8.565 -27.733 1.00 82.06 127 PHE A O 1
ATOM 1033 N N . SER A 1 128 ? 7.275 -8.321 -25.890 1.00 74.81 128 SER A N 1
ATOM 1034 C CA . SER A 1 128 ? 8.213 -7.346 -26.468 1.00 74.81 128 SER A CA 1
ATOM 1035 C C . SER A 1 128 ? 9.413 -7.999 -27.164 1.00 74.81 128 SER A C 1
ATOM 1037 O O . SER A 1 128 ? 10.115 -7.331 -27.921 1.00 74.81 128 SER A O 1
ATOM 1039 N N . MET A 1 129 ? 9.673 -9.289 -26.924 1.00 74.50 129 MET A N 1
ATOM 1040 C CA . MET A 1 129 ? 10.740 -10.023 -27.605 1.00 74.50 129 MET A CA 1
ATOM 1041 C C . MET A 1 129 ? 10.237 -10.538 -28.964 1.00 74.50 129 MET A C 1
ATOM 1043 O O . MET A 1 129 ? 9.248 -11.272 -29.002 1.00 74.50 129 MET A O 1
ATOM 1047 N N . PRO A 1 130 ? 10.887 -10.191 -30.093 1.00 66.25 130 PRO A N 1
ATOM 1048 C CA . PRO A 1 130 ? 10.524 -10.757 -31.387 1.00 66.25 130 PRO A CA 1
ATOM 1049 C C . PRO A 1 130 ? 10.736 -12.279 -31.365 1.00 66.25 130 PRO A C 1
ATOM 1051 O O . PRO A 1 130 ? 11.644 -12.755 -30.674 1.00 66.25 130 PRO A O 1
ATOM 1054 N N . PRO A 1 131 ? 9.929 -13.062 -32.107 1.00 64.25 131 PRO A N 1
ATOM 1055 C CA . PRO A 1 131 ? 10.081 -14.508 -32.137 1.00 64.25 131 PRO A CA 1
ATOM 1056 C C . PRO A 1 131 ? 11.510 -14.848 -32.561 1.00 64.25 131 PRO A C 1
ATOM 1058 O O . PRO A 1 131 ? 11.966 -14.435 -33.630 1.00 64.25 131 PRO A O 1
ATOM 1061 N N . SER A 1 132 ? 12.213 -15.574 -31.689 1.00 57.75 132 SER A N 1
ATOM 1062 C CA . SER A 1 132 ? 13.512 -16.169 -31.985 1.00 57.75 132 SER A CA 1
ATOM 1063 C C . SER A 1 132 ? 13.396 -16.918 -33.313 1.00 57.75 132 SER A C 1
ATOM 1065 O O . SER A 1 132 ? 12.677 -17.915 -33.410 1.00 57.75 132 SER A O 1
ATOM 1067 N N . LYS A 1 133 ? 14.055 -16.411 -34.362 1.00 54.94 133 LYS A N 1
ATOM 1068 C CA . LYS A 1 133 ? 14.283 -17.199 -35.571 1.00 54.94 133 LYS A CA 1
ATOM 1069 C C . LYS A 1 133 ? 15.238 -18.310 -35.158 1.00 54.94 133 LYS A C 1
ATOM 1071 O O . LYS A 1 133 ? 16.425 -18.052 -34.982 1.00 54.94 133 LYS A O 1
ATOM 1076 N N . GLY A 1 134 ? 14.688 -19.505 -34.945 1.00 57.75 134 GLY A N 1
ATOM 1077 C CA . GLY A 1 134 ? 15.471 -20.715 -34.736 1.00 57.75 134 GLY A CA 1
ATOM 1078 C C . GLY A 1 134 ? 16.497 -20.851 -35.857 1.00 57.75 134 GLY A C 1
ATOM 1079 O O . GLY A 1 134 ? 16.126 -20.857 -37.032 1.00 57.75 134 GLY A O 1
ATOM 1080 N N . SER A 1 135 ? 17.770 -20.867 -35.465 1.00 43.28 135 SER A N 1
ATOM 1081 C CA . SER A 1 135 ? 18.883 -21.352 -36.279 1.00 43.28 135 SER A CA 1
ATOM 1082 C C . SER A 1 135 ? 18.972 -22.864 -36.173 1.00 43.28 135 SER A C 1
ATOM 1084 O O . SER A 1 135 ? 18.588 -23.401 -35.111 1.00 43.28 135 SER A O 1
#

Solvent-accessible surface area (backbone atoms only — not comparable to full-atom values): 7643 Å² total; per-residue (Å²): 94,73,66,57,50,55,49,53,54,51,51,51,54,48,50,47,50,47,54,53,51,38,54,53,26,64,73,68,68,41,67,76,60,37,53,55,51,49,53,54,49,52,51,52,52,51,51,53,49,52,52,37,49,52,52,47,53,54,35,54,51,52,52,51,50,50,54,51,50,56,50,51,39,70,76,35,66,72,53,55,68,36,62,69,56,42,50,56,59,70,63,56,78,74,69,70,62,41,52,74,79,76,45,56,68,44,71,68,46,56,52,50,52,52,53,52,43,54,52,53,48,54,50,52,52,61,74,69,51,74,83,80,78,80,126

Mean predicted aligned error: 13.07 Å

Sequence (135 aa):
QRQMVSLVANLTLNFIGWVYYIFTDAWDNKPTAATFRAAHSVWIIFFIFTICHSCQITKASAEKFNSELFRLMRENKELCKNEKLQLYVTMKQTVNFTACGFFTLGYPLVTSIIAAATTYLVILVQFSMPPSKGS

pLDDT: mean 71.42, std 9.31, range [43.28, 88.25]

Secondary structure (DSSP, 8-state):
-HHHHHHHHHHHHHHHHHHHHHHHHHHTT-HHHHHHHHHHHHHHHHHHHHHHHHHHHHHHHHHHHHHHHHHHHHH-TTGGG-HHHHHHHHT------EETTTEESSHHHHHHHHHHHHHHHHHHHHHHSPP----

Organism: Lygus hesperus (NCBI:txid30085)

InterPro domains:
  IPR013604 7TM chemosensory receptor [PF08395] (9-129)

Foldseek 3Di:
DVVVVVVLVVLLVLLLVLVVVLVVCVVVVPVVVNVVSVVVNVVSVVVLVVVLVVLVVVQVVVVVVLVVLVVVCVVDVVLCVPPVSVVVNVVPCNVQPDDVPPGGSHPRSVVVSVVVSVVVVVVVVVVPDDPPPDD